Protein AF-A0A7S3C0D6-F1 (afdb_monomer_lite)

Sequence (175 aa):
MAFQARSTPLLQRLTFAPALPGATDRVAVIVEPRSETSVVARTAYVMRNVCAFLNDAAEPCGRWAVQLFHGSGNREAIASYFSPDEFARVQCISLGVDNLRSSQEYSQLLTSHWFWGKVAAEVVLVFQEDTMLCGPSIEPYLKYDYVGAPWLPTERFVRGKSWLCDVGGNGGLSL

Foldseek 3Di:
DDPQPPPDVVLLPQDQDADAQPRDQAEEEEEDAEAPLSQLVLVLSQSSQVQRQQVPVVDPRTGYQYEYAYEPHHLVVNCVSDDPVSCNRYHYHYPDHNGDPDPVSVVCLVVDPVNVVPDRHDHYKYAYSRDGDPHHDPPVVSVDPKDAAADDCPDPVCPVPVVCNVVHDHDRIMD

Organism: NCBI:txid156174

pLDDT: mean 86.87, std 13.51, range [29.34, 98.56]

Secondary structure (DSSP, 8-state):
--------TTGGGS---PPPTTS-SEEEEEEE----HHHHHHHHHHHHHHHHHHT-TTS-PPPPEEEEEE-TTTHHHHHTTS-HHHHTTSEEEE-SSS---SHHHHHHHHTSHHHHTT--SSEEEEE-TT----SS--GGGTTSS---B---TTSTTTTT-TTHHHH-B--SEE-

Structure (mmCIF, N/CA/C/O backbone):
data_AF-A0A7S3C0D6-F1
#
_entry.id   AF-A0A7S3C0D6-F1
#
loop_
_atom_site.group_PDB
_atom_site.id
_atom_site.type_symbol
_atom_site.label_atom_id
_atom_site.label_alt_id
_atom_site.label_comp_id
_atom_site.label_asym_id
_atom_site.label_entity_id
_atom_site.label_seq_id
_atom_site.pdbx_PDB_ins_code
_atom_site.Cartn_x
_atom_site.Cartn_y
_atom_site.Cartn_z
_atom_site.occupancy
_atom_site.B_iso_or_equiv
_atom_site.auth_seq_id
_atom_site.auth_comp_id
_atom_site.auth_asym_id
_atom_site.auth_atom_id
_atom_site.pdbx_PDB_model_num
ATOM 1 N N . MET A 1 1 ? 17.966 13.697 0.695 1.00 29.75 1 MET A N 1
ATOM 2 C CA . MET A 1 1 ? 16.920 14.716 0.911 1.00 29.75 1 MET A CA 1
ATOM 3 C C . MET A 1 1 ? 15.670 13.949 1.313 1.00 29.75 1 MET A C 1
ATOM 5 O O . MET A 1 1 ? 15.106 13.276 0.468 1.00 29.75 1 MET A O 1
ATOM 9 N N . ALA A 1 2 ? 15.346 13.885 2.607 1.00 29.34 2 ALA A N 1
ATOM 10 C CA . ALA A 1 2 ? 14.177 13.136 3.069 1.00 29.34 2 ALA A CA 1
ATOM 11 C C . ALA A 1 2 ? 12.925 13.967 2.774 1.00 29.34 2 ALA A C 1
ATOM 13 O O . ALA A 1 2 ? 12.837 15.113 3.218 1.00 29.34 2 ALA A O 1
ATOM 14 N N . PHE A 1 3 ? 11.988 13.415 2.005 1.00 37.34 3 PHE A N 1
ATOM 15 C CA . PHE A 1 3 ? 10.675 14.017 1.820 1.00 37.34 3 PHE A CA 1
ATOM 16 C C . PHE A 1 3 ? 9.961 14.013 3.176 1.00 37.34 3 PHE A C 1
ATOM 18 O O . PHE A 1 3 ? 9.491 12.986 3.660 1.00 37.34 3 PHE A O 1
ATOM 25 N N . GLN A 1 4 ? 9.949 15.164 3.843 1.00 39.97 4 GLN A N 1
ATOM 26 C CA . GLN A 1 4 ? 9.204 15.349 5.077 1.00 39.97 4 GLN A CA 1
ATOM 27 C C . GLN A 1 4 ? 7.819 15.845 4.672 1.00 39.97 4 GLN A C 1
ATOM 29 O O . GLN A 1 4 ? 7.608 17.047 4.503 1.00 39.97 4 GLN A O 1
ATOM 34 N N . ALA A 1 5 ? 6.888 14.913 4.465 1.00 47.78 5 ALA A N 1
ATOM 35 C CA . ALA A 1 5 ? 5.480 15.240 4.289 1.00 47.78 5 ALA A CA 1
ATOM 36 C C . ALA A 1 5 ? 4.993 15.940 5.567 1.00 47.78 5 ALA A C 1
ATOM 38 O O . ALA A 1 5 ? 4.602 15.300 6.542 1.00 47.78 5 ALA A O 1
ATOM 39 N N . ARG A 1 6 ? 5.075 17.274 5.617 1.00 45.94 6 ARG A N 1
ATOM 40 C CA . ARG A 1 6 ? 4.336 18.043 6.617 1.00 45.94 6 ARG A CA 1
ATOM 41 C C . ARG A 1 6 ? 2.869 17.827 6.286 1.00 45.94 6 ARG A C 1
ATOM 43 O O . ARG A 1 6 ? 2.460 18.145 5.170 1.00 45.94 6 ARG A O 1
ATOM 50 N N . SER A 1 7 ? 2.107 17.273 7.228 1.00 50.69 7 SER A N 1
ATOM 51 C CA . SER A 1 7 ? 0.664 17.074 7.101 1.00 50.69 7 SER A CA 1
ATOM 52 C C . SER A 1 7 ? 0.021 18.390 6.673 1.00 50.69 7 SER A C 1
ATOM 54 O O . SER A 1 7 ? -0.147 19.313 7.471 1.00 50.69 7 SER A O 1
ATOM 56 N N . THR A 1 8 ? -0.265 18.523 5.387 1.00 52.91 8 THR A N 1
ATOM 57 C CA . THR A 1 8 ? -0.955 19.694 4.871 1.00 52.91 8 THR A CA 1
ATOM 58 C C . THR A 1 8 ? -2.442 19.449 5.127 1.00 52.91 8 THR A C 1
ATOM 60 O O . THR A 1 8 ? -2.912 18.346 4.833 1.00 52.91 8 THR A O 1
ATOM 63 N N . PRO A 1 9 ? -3.215 20.432 5.624 1.00 58.06 9 PRO A N 1
ATOM 64 C CA . PRO A 1 9 ? -4.662 20.286 5.840 1.00 58.06 9 PRO A CA 1
ATOM 65 C C . PRO A 1 9 ? -5.439 19.799 4.604 1.00 58.06 9 PRO A C 1
ATOM 67 O O . PRO A 1 9 ? -6.566 19.334 4.722 1.00 58.06 9 PRO A O 1
ATOM 70 N N . LEU A 1 10 ? -4.838 19.904 3.414 1.00 57.44 10 LEU A N 1
ATOM 71 C CA . LEU A 1 10 ? -5.388 19.440 2.145 1.00 57.44 10 LEU A CA 1
ATOM 72 C C . LEU A 1 10 ? -5.534 17.915 2.057 1.00 57.44 10 LEU A C 1
ATOM 74 O O . LEU A 1 10 ? -6.540 17.462 1.525 1.00 57.44 10 LEU A O 1
ATOM 78 N N . LEU A 1 11 ? -4.614 17.109 2.602 1.00 57.28 11 LEU A N 1
ATOM 79 C CA . LEU A 1 11 ? -4.724 15.646 2.455 1.00 57.28 11 LEU A CA 1
ATOM 80 C C . LEU A 1 11 ? -5.653 14.984 3.467 1.00 57.28 11 LEU A C 1
ATOM 82 O O . LEU A 1 11 ? -6.168 13.904 3.200 1.00 57.28 11 LEU A O 1
ATOM 86 N N . GLN A 1 12 ? -5.972 15.671 4.566 1.00 59.53 12 GLN A N 1
ATOM 87 C CA . GLN A 1 12 ? -7.092 15.286 5.431 1.00 59.53 12 GLN A CA 1
ATOM 88 C C . GLN A 1 12 ? -8.458 15.479 4.749 1.00 59.53 12 GLN A C 1
ATOM 90 O O . GLN A 1 12 ? -9.453 14.957 5.237 1.00 59.53 12 GLN A O 1
ATOM 95 N N . ARG A 1 13 ? -8.521 16.219 3.631 1.00 69.38 13 ARG A N 1
ATOM 96 C CA . ARG A 1 13 ? -9.749 16.413 2.843 1.00 69.38 13 ARG A CA 1
ATOM 97 C C . ARG A 1 13 ? -9.908 15.391 1.722 1.00 69.38 13 ARG A C 1
ATOM 99 O O . ARG A 1 13 ? -10.963 15.369 1.096 1.00 69.38 13 ARG A O 1
ATOM 106 N N . LEU A 1 14 ? -8.883 14.582 1.443 1.00 77.00 14 LEU A N 1
ATOM 107 C CA . LEU A 1 14 ? -8.987 13.543 0.427 1.00 77.00 14 LEU A CA 1
ATOM 108 C C . LEU A 1 14 ? -9.906 12.432 0.926 1.00 77.00 14 LEU A C 1
ATOM 110 O O . LEU A 1 14 ? -9.697 11.864 2.003 1.00 77.00 14 LEU A O 1
ATOM 114 N N . THR A 1 15 ? -10.914 12.126 0.117 1.00 83.81 15 THR A N 1
ATOM 115 C CA . THR A 1 15 ? -11.833 11.023 0.363 1.00 83.81 15 THR A CA 1
ATOM 116 C C . THR A 1 15 ? -11.061 9.709 0.378 1.00 83.81 15 THR A C 1
ATOM 118 O O . THR A 1 15 ? -10.396 9.360 -0.595 1.00 83.81 15 THR A O 1
ATOM 121 N N . PHE A 1 16 ? -11.165 8.963 1.476 1.00 91.62 16 PHE A N 1
ATOM 122 C CA . PHE A 1 16 ? -10.655 7.601 1.553 1.00 91.62 16 PHE A CA 1
ATOM 123 C C . PHE A 1 16 ? -11.822 6.624 1.422 1.00 91.62 16 PHE A C 1
ATOM 125 O O . PHE A 1 16 ? -12.528 6.335 2.38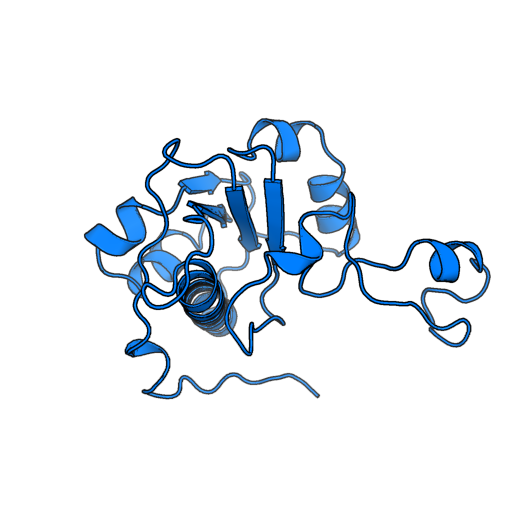3 1.00 91.62 16 PHE A O 1
ATOM 132 N N . ALA A 1 17 ? -12.059 6.144 0.206 1.00 92.19 17 ALA A N 1
ATOM 133 C CA . ALA A 1 17 ? -13.174 5.253 -0.101 1.00 92.19 17 ALA A CA 1
ATOM 134 C C . ALA A 1 17 ? -12.703 4.047 -0.927 1.00 92.19 17 ALA A C 1
ATOM 136 O O . ALA A 1 17 ? -13.092 3.918 -2.090 1.00 92.19 17 ALA A O 1
ATOM 137 N N . PRO A 1 18 ? -11.867 3.161 -0.353 1.00 94.25 18 PRO A N 1
ATOM 138 C CA . PRO A 1 18 ? -11.434 1.968 -1.062 1.00 94.25 18 PRO A CA 1
ATOM 139 C C . PRO A 1 18 ? -12.623 1.039 -1.339 1.00 94.25 18 PRO A C 1
ATOM 141 O O . PRO A 1 18 ? -13.637 1.039 -0.620 1.00 94.25 18 PRO A O 1
ATOM 144 N N . ALA A 1 19 ? -12.487 0.229 -2.388 1.00 93.62 19 ALA A N 1
ATOM 145 C CA . ALA A 1 19 ? -13.445 -0.820 -2.706 1.00 93.62 19 ALA A CA 1
ATOM 146 C C . ALA A 1 19 ? -13.624 -1.772 -1.515 1.00 93.62 19 ALA A C 1
ATOM 148 O O . ALA A 1 19 ? -12.696 -2.009 -0.739 1.00 93.62 19 ALA A O 1
ATOM 149 N N . LEU A 1 20 ? -14.829 -2.327 -1.372 1.00 91.31 20 LEU A N 1
ATOM 150 C CA . LEU A 1 20 ? -15.076 -3.338 -0.347 1.00 91.31 20 LEU A CA 1
ATOM 151 C C . LEU A 1 20 ? -14.213 -4.583 -0.614 1.00 91.31 20 LEU A C 1
ATOM 153 O O . LEU A 1 20 ? -13.992 -4.927 -1.779 1.00 91.31 20 LEU A O 1
ATOM 157 N N . PRO A 1 21 ? -13.769 -5.294 0.437 1.00 83.12 21 PRO A N 1
ATOM 158 C CA . PRO A 1 21 ? -13.096 -6.576 0.280 1.00 83.12 21 PRO A CA 1
ATOM 159 C C . PRO A 1 21 ? -13.866 -7.527 -0.649 1.00 83.12 21 PRO A C 1
ATOM 161 O O . PRO A 1 21 ? -15.050 -7.773 -0.436 1.00 83.12 21 PRO A O 1
ATOM 164 N N . GLY A 1 22 ? -13.198 -8.039 -1.688 1.00 84.94 22 GLY A N 1
ATOM 165 C CA . GLY A 1 22 ? -13.787 -8.956 -2.674 1.00 84.94 22 GLY A CA 1
ATOM 166 C C . GLY A 1 22 ? -14.711 -8.310 -3.716 1.00 84.94 22 GLY A C 1
ATOM 167 O O . GLY A 1 22 ? -15.249 -9.020 -4.558 1.00 84.94 22 GLY A O 1
ATOM 168 N N . ALA A 1 23 ? -14.904 -6.987 -3.695 1.00 90.75 23 ALA A N 1
ATOM 169 C CA . ALA A 1 23 ? -15.742 -6.283 -4.673 1.00 90.75 23 ALA A CA 1
ATOM 170 C C . ALA A 1 23 ? -14.999 -5.882 -5.964 1.00 90.75 23 ALA A C 1
ATOM 172 O O . ALA A 1 23 ? -15.579 -5.218 -6.820 1.00 90.75 23 ALA A O 1
ATOM 173 N N . THR A 1 24 ? -13.715 -6.222 -6.077 1.00 92.19 24 THR A N 1
ATOM 174 C CA . THR A 1 24 ? -12.830 -5.865 -7.190 1.00 92.19 24 THR A CA 1
ATOM 175 C C . THR A 1 24 ? -11.706 -6.891 -7.313 1.00 92.19 24 THR A C 1
ATOM 177 O O . THR A 1 24 ? -11.337 -7.525 -6.324 1.00 92.19 24 THR A O 1
ATOM 180 N N . ASP A 1 25 ? -11.160 -7.024 -8.516 1.00 92.94 25 ASP A N 1
ATOM 181 C CA . ASP A 1 25 ? -9.972 -7.808 -8.862 1.00 92.94 25 ASP A CA 1
ATOM 182 C C . ASP A 1 25 ? -8.665 -6.999 -8.736 1.00 92.94 25 ASP A C 1
ATOM 184 O O . ASP A 1 25 ? -7.591 -7.503 -9.070 1.00 92.94 25 ASP A O 1
ATOM 188 N N . ARG A 1 26 ? -8.739 -5.766 -8.205 1.00 93.81 26 ARG A N 1
ATOM 189 C CA . ARG A 1 26 ? -7.615 -4.825 -8.079 1.00 93.81 26 ARG A CA 1
ATOM 190 C C . ARG A 1 26 ? -7.358 -4.423 -6.634 1.00 93.81 26 ARG A C 1
ATOM 192 O O . ARG A 1 26 ? -8.263 -3.950 -5.938 1.00 93.81 26 ARG A O 1
ATOM 199 N N . VAL A 1 27 ? -6.111 -4.530 -6.187 1.00 96.25 27 VAL A N 1
ATOM 200 C CA . VAL A 1 27 ? -5.710 -4.167 -4.823 1.00 96.25 27 VAL A CA 1
ATOM 201 C C . VAL A 1 27 ? -4.441 -3.328 -4.806 1.00 96.25 27 VAL A C 1
ATOM 203 O O . VAL A 1 27 ? -3.445 -3.649 -5.444 1.00 96.25 27 VAL A O 1
ATOM 206 N N . ALA A 1 28 ? -4.480 -2.242 -4.040 1.00 95.88 28 ALA A N 1
ATOM 207 C CA . ALA A 1 28 ? -3.313 -1.456 -3.692 1.00 95.88 28 ALA A CA 1
ATOM 208 C C . ALA A 1 28 ? -2.773 -1.953 -2.343 1.00 95.88 28 ALA A C 1
ATOM 210 O O . ALA A 1 28 ? -3.468 -1.894 -1.324 1.00 95.88 28 ALA A O 1
ATOM 211 N N . VAL A 1 29 ? -1.538 -2.445 -2.334 1.00 97.69 29 VAL A N 1
ATOM 212 C CA . VAL A 1 29 ? -0.884 -3.079 -1.189 1.00 97.69 29 VAL A CA 1
ATOM 213 C C . VAL A 1 29 ? 0.218 -2.183 -0.644 1.00 97.69 29 VAL A C 1
ATOM 215 O O . VAL A 1 29 ? 1.127 -1.789 -1.372 1.00 97.69 29 VAL A O 1
ATOM 218 N N . ILE A 1 30 ? 0.184 -1.945 0.665 1.00 97.69 30 ILE A N 1
ATOM 219 C CA . ILE A 1 30 ? 1.288 -1.342 1.413 1.00 97.69 30 ILE A CA 1
ATOM 220 C C . ILE A 1 30 ? 1.757 -2.282 2.518 1.00 97.69 30 ILE A C 1
ATOM 222 O O . ILE A 1 30 ? 0.957 -2.849 3.264 1.00 97.69 30 ILE A O 1
ATOM 226 N N . VAL A 1 31 ? 3.075 -2.445 2.611 1.00 97.69 31 VAL A N 1
ATOM 227 C CA . VAL A 1 31 ? 3.746 -3.202 3.669 1.00 97.69 31 VAL A CA 1
ATOM 228 C C . VAL A 1 31 ? 4.459 -2.206 4.565 1.00 97.69 31 VAL A C 1
ATOM 230 O O . VAL A 1 31 ? 5.472 -1.634 4.169 1.00 97.69 31 VAL A O 1
ATOM 233 N N . GLU A 1 32 ? 3.935 -2.008 5.769 1.00 97.25 32 GLU A N 1
ATOM 234 C CA . GLU A 1 32 ? 4.530 -1.111 6.748 1.00 97.25 32 GLU A CA 1
ATOM 235 C C . GLU A 1 32 ? 4.399 -1.692 8.156 1.00 97.25 32 GLU A C 1
ATOM 237 O O . GLU A 1 32 ? 3.324 -1.612 8.754 1.00 97.25 32 GLU A O 1
ATOM 242 N N . PRO A 1 33 ? 5.471 -2.271 8.715 1.00 97.31 33 PRO A N 1
ATOM 243 C CA . PRO A 1 33 ? 5.447 -2.784 10.076 1.00 97.31 33 PRO A CA 1
ATOM 244 C C . PRO A 1 33 ? 5.840 -1.756 11.145 1.00 97.31 33 PRO A C 1
ATOM 246 O O . PRO A 1 33 ? 5.452 -1.911 12.301 1.00 97.31 33 PRO A O 1
ATOM 249 N N . ARG A 1 34 ? 6.562 -0.692 10.778 1.00 96.50 34 ARG A N 1
ATOM 250 C CA . ARG A 1 34 ? 7.127 0.281 11.723 1.00 96.50 34 ARG A CA 1
ATOM 251 C C . ARG A 1 34 ? 6.046 1.026 12.502 1.00 96.50 34 ARG A C 1
ATOM 253 O O . ARG A 1 34 ? 5.012 1.415 11.953 1.00 96.50 34 ARG A O 1
ATOM 260 N N . SER A 1 35 ? 6.303 1.248 13.790 1.00 95.75 35 SER A N 1
ATOM 261 C CA . SER A 1 35 ? 5.377 1.891 14.731 1.00 95.75 35 SER A CA 1
ATOM 262 C C . SER A 1 35 ? 5.786 3.316 15.113 1.00 95.75 35 SER A C 1
ATOM 264 O O . SER A 1 35 ? 5.116 3.961 15.919 1.00 95.75 35 SER A O 1
ATOM 266 N N . GLU A 1 36 ? 6.887 3.830 14.564 1.00 95.50 36 GLU A N 1
ATOM 267 C CA . GLU A 1 36 ? 7.357 5.189 14.797 1.00 95.50 36 GLU A CA 1
ATOM 268 C C . GLU A 1 36 ? 6.300 6.204 14.345 1.00 95.50 36 GLU A C 1
ATOM 270 O O . GLU A 1 36 ? 5.805 6.157 13.221 1.00 95.50 36 GLU A O 1
ATOM 275 N N . THR A 1 37 ? 5.979 7.179 15.198 1.00 92.81 37 THR A N 1
ATOM 276 C CA . THR A 1 37 ? 4.872 8.126 14.975 1.00 92.81 37 THR A CA 1
ATOM 277 C C . THR A 1 37 ? 4.945 8.850 13.628 1.00 92.81 37 THR A C 1
ATOM 279 O O . THR A 1 37 ? 3.928 9.033 12.963 1.00 92.81 37 THR A O 1
ATOM 282 N N . SER A 1 38 ? 6.144 9.251 13.195 1.00 91.94 38 SER A N 1
ATOM 283 C CA . SER A 1 38 ? 6.333 9.922 11.903 1.00 91.94 38 SER A CA 1
ATOM 284 C C . SER A 1 38 ? 6.148 8.985 10.707 1.00 91.94 38 SER A C 1
ATOM 286 O O . SER A 1 38 ? 5.738 9.449 9.644 1.00 91.94 38 SER A O 1
ATOM 288 N N . VAL A 1 39 ? 6.431 7.689 10.876 1.00 93.31 39 VAL A N 1
ATOM 289 C CA . VAL A 1 39 ? 6.181 6.650 9.871 1.00 93.31 39 VAL A CA 1
ATOM 290 C C . VAL A 1 39 ? 4.686 6.377 9.794 1.00 93.31 39 VAL A C 1
ATOM 292 O O . VAL A 1 39 ? 4.109 6.520 8.727 1.00 93.31 39 VAL A O 1
ATOM 295 N N . VAL A 1 40 ? 4.028 6.130 10.930 1.00 94.38 40 VAL A N 1
ATOM 296 C CA . VAL A 1 40 ? 2.574 5.911 11.010 1.00 94.38 40 VAL A CA 1
ATOM 297 C C . VAL A 1 40 ? 1.794 7.041 10.327 1.00 94.38 40 VAL A C 1
ATOM 299 O O . VAL A 1 40 ? 0.927 6.784 9.491 1.00 94.38 40 VAL A O 1
ATOM 302 N N . ALA A 1 41 ? 2.134 8.297 10.635 1.00 92.56 41 ALA A N 1
ATOM 303 C CA . ALA A 1 41 ? 1.493 9.459 10.026 1.00 92.56 41 ALA A CA 1
ATOM 304 C C . ALA A 1 41 ? 1.699 9.509 8.502 1.00 92.56 41 ALA A C 1
ATOM 306 O O . ALA A 1 41 ? 0.767 9.814 7.754 1.00 92.56 41 ALA A O 1
ATOM 307 N N . ARG A 1 42 ? 2.918 9.206 8.035 1.00 93.06 42 ARG A N 1
ATOM 308 C CA . ARG A 1 42 ? 3.259 9.174 6.607 1.00 93.06 42 ARG A CA 1
ATOM 309 C C . ARG A 1 42 ? 2.539 8.036 5.885 1.00 93.06 42 ARG A C 1
ATOM 311 O O . ARG A 1 42 ? 2.003 8.265 4.810 1.00 93.06 42 ARG A O 1
ATOM 318 N N . THR A 1 43 ? 2.443 6.859 6.486 1.00 95.19 43 THR A N 1
ATOM 319 C CA . THR A 1 43 ? 1.720 5.706 5.935 1.00 95.19 43 THR A CA 1
ATOM 320 C C . THR A 1 43 ? 0.248 6.019 5.734 1.00 95.19 43 THR A C 1
ATOM 322 O O . THR A 1 43 ? -0.266 5.844 4.631 1.00 95.19 43 THR A O 1
ATOM 325 N N . ALA A 1 44 ? -0.418 6.580 6.747 1.00 94.44 44 ALA A N 1
ATOM 326 C CA . ALA A 1 44 ? -1.810 7.000 6.613 1.00 94.44 44 ALA A CA 1
ATOM 327 C C . ALA A 1 44 ? -1.990 8.058 5.508 1.00 94.44 44 ALA A C 1
ATOM 329 O O . ALA A 1 44 ? -2.939 7.998 4.724 1.00 94.44 44 ALA A O 1
ATOM 330 N N . TYR A 1 45 ? -1.055 9.005 5.410 1.00 92.12 45 TYR A N 1
ATOM 331 C CA . TYR A 1 45 ? -1.048 10.030 4.369 1.00 92.12 45 TYR A CA 1
ATOM 332 C C . TYR A 1 45 ? -0.916 9.435 2.957 1.00 92.12 45 TYR A C 1
ATOM 334 O O . TYR A 1 45 ? -1.700 9.782 2.071 1.00 92.12 45 TYR A O 1
ATOM 342 N N . VAL A 1 46 ? 0.035 8.522 2.749 1.00 94.06 46 VAL A N 1
ATOM 343 C CA . VAL A 1 46 ? 0.258 7.877 1.448 1.00 94.06 46 VAL A CA 1
ATOM 344 C C . VAL A 1 46 ? -0.938 7.008 1.071 1.00 94.06 46 VAL A C 1
ATOM 346 O O . VAL A 1 46 ? -1.420 7.101 -0.054 1.00 94.06 46 VAL A O 1
ATOM 349 N N . MET A 1 47 ? -1.495 6.246 2.017 1.00 95.12 47 MET A N 1
ATOM 350 C CA . MET A 1 47 ? -2.720 5.472 1.794 1.00 95.12 47 MET A CA 1
ATOM 351 C C . MET A 1 47 ? -3.884 6.358 1.329 1.00 95.12 47 MET A C 1
ATOM 353 O O . MET A 1 47 ? -4.596 5.978 0.401 1.00 95.12 47 MET A O 1
ATOM 357 N N . ARG A 1 48 ? -4.071 7.547 1.926 1.00 93.38 48 ARG A N 1
ATOM 358 C CA . ARG A 1 48 ? -5.103 8.506 1.489 1.00 93.38 48 ARG A CA 1
ATOM 359 C C . ARG A 1 48 ? -4.858 9.019 0.081 1.00 93.38 48 ARG A C 1
ATOM 361 O O . ARG A 1 48 ? -5.783 9.018 -0.722 1.00 93.38 48 ARG A O 1
ATOM 368 N N . ASN A 1 49 ? -3.630 9.434 -0.216 1.00 92.88 49 ASN A N 1
ATOM 369 C CA . ASN A 1 49 ? -3.264 9.910 -1.545 1.00 92.88 49 ASN A CA 1
ATOM 370 C C . ASN A 1 49 ? -3.509 8.830 -2.614 1.00 92.88 49 ASN A C 1
ATOM 372 O O . ASN A 1 49 ? -4.238 9.081 -3.570 1.00 92.88 49 ASN A O 1
ATOM 376 N N . VAL A 1 50 ? -2.973 7.624 -2.414 1.00 92.94 50 VAL A N 1
ATOM 377 C CA . VAL A 1 50 ? -3.118 6.516 -3.363 1.00 92.94 50 VAL A CA 1
ATOM 378 C C . VAL A 1 50 ? -4.590 6.145 -3.532 1.00 92.94 50 VAL A C 1
ATOM 380 O O . VAL A 1 50 ? -5.091 6.112 -4.652 1.00 92.94 50 VAL A O 1
ATOM 383 N N . CYS A 1 51 ? -5.327 5.952 -2.435 1.00 93.31 51 CYS A N 1
ATOM 384 C CA . CYS A 1 51 ? -6.743 5.600 -2.504 1.00 93.31 51 CYS A CA 1
ATOM 385 C C . CYS A 1 51 ? -7.582 6.654 -3.239 1.00 93.31 51 CYS A C 1
ATOM 387 O O . CYS A 1 51 ? -8.467 6.273 -4.003 1.00 93.31 51 CYS A O 1
ATOM 389 N N . ALA A 1 52 ? -7.330 7.944 -3.001 1.00 90.25 52 ALA A N 1
ATOM 390 C CA . ALA A 1 52 ? -8.104 9.028 -3.596 1.00 90.25 52 ALA A CA 1
ATOM 391 C C . ALA A 1 52 ? -7.934 9.090 -5.117 1.00 90.25 52 ALA A C 1
ATOM 393 O O . ALA A 1 52 ? -8.920 9.243 -5.825 1.00 90.25 52 ALA A O 1
ATOM 394 N N . PHE A 1 53 ? -6.710 8.917 -5.625 1.00 90.25 53 PHE A N 1
ATOM 395 C CA . PHE A 1 53 ? -6.452 8.938 -7.068 1.00 90.25 53 PHE A CA 1
ATOM 396 C C . PHE A 1 53 ? -6.856 7.643 -7.780 1.00 90.25 53 PHE A C 1
ATOM 398 O O . PHE A 1 53 ? -7.229 7.676 -8.953 1.00 90.25 53 PHE A O 1
ATOM 405 N N . LEU A 1 54 ? -6.803 6.502 -7.088 1.00 91.19 54 LEU A N 1
ATOM 406 C CA . LEU A 1 54 ? -7.257 5.225 -7.641 1.00 91.19 54 LEU A CA 1
ATOM 407 C C . LEU A 1 54 ? -8.782 5.087 -7.674 1.00 91.19 54 LEU A C 1
ATOM 409 O O . LEU A 1 54 ? -9.294 4.340 -8.498 1.00 91.19 54 LEU A O 1
ATOM 413 N N . ASN A 1 55 ? -9.500 5.777 -6.785 1.00 90.19 55 ASN A N 1
ATOM 414 C CA . ASN A 1 55 ? -10.958 5.699 -6.658 1.00 90.19 55 ASN A CA 1
ATOM 415 C C . ASN A 1 55 ? -11.631 7.065 -6.872 1.00 90.19 55 ASN A C 1
ATOM 417 O O . ASN A 1 55 ? -12.672 7.336 -6.266 1.00 90.19 55 ASN A O 1
ATOM 421 N N . ASP A 1 56 ? -11.025 7.937 -7.682 1.00 82.94 56 ASP A N 1
ATOM 422 C CA . ASP A 1 56 ? -11.615 9.232 -8.012 1.00 82.94 56 ASP A CA 1
ATOM 423 C C . ASP A 1 56 ? -12.956 9.010 -8.721 1.00 82.94 56 ASP A C 1
ATOM 425 O O . ASP A 1 56 ? -13.021 8.402 -9.783 1.00 82.94 56 ASP A O 1
ATOM 429 N N . ALA A 1 57 ? -14.043 9.499 -8.122 1.00 72.31 57 ALA A N 1
ATOM 430 C CA . ALA A 1 57 ? -15.391 9.316 -8.650 1.00 72.31 57 ALA A CA 1
ATOM 431 C C . ALA A 1 57 ? -15.620 10.034 -9.992 1.00 72.31 57 ALA A C 1
ATOM 433 O O . ALA A 1 57 ? -16.592 9.723 -10.681 1.00 72.31 57 ALA A O 1
ATOM 434 N N . ALA A 1 58 ? -14.770 11.006 -10.342 1.00 72.44 58 ALA A N 1
ATOM 435 C CA . ALA A 1 58 ? -14.825 11.698 -11.625 1.00 72.44 58 ALA A CA 1
ATOM 436 C C . ALA A 1 58 ? -14.268 10.855 -12.783 1.00 72.44 58 ALA A C 1
ATOM 438 O O . ALA A 1 58 ? -14.565 11.148 -13.941 1.00 72.44 58 ALA A O 1
ATOM 439 N N . GLU A 1 59 ? -13.497 9.810 -12.485 1.00 67.00 59 GLU A N 1
ATOM 440 C CA . GLU A 1 59 ? -12.814 8.993 -13.477 1.00 67.00 59 GLU A CA 1
ATOM 441 C C . GLU A 1 59 ? -13.367 7.560 -13.456 1.00 67.00 59 GLU A C 1
ATOM 443 O O . GLU A 1 59 ? -13.613 6.990 -12.393 1.00 67.00 59 GLU A O 1
ATOM 448 N N . PRO A 1 60 ? -13.559 6.916 -14.617 1.00 62.31 60 PRO A N 1
ATOM 449 C CA . PRO A 1 60 ? -13.982 5.521 -14.693 1.00 62.31 60 PRO A CA 1
ATOM 450 C C . PRO A 1 60 ? -12.829 4.553 -14.361 1.00 62.31 60 PRO A C 1
ATOM 452 O O . PRO A 1 60 ? -12.773 3.452 -14.911 1.00 62.31 60 PRO A O 1
ATOM 455 N N . CYS A 1 61 ? -11.883 4.949 -13.500 1.00 61.50 61 CYS A N 1
ATOM 456 C CA . CYS A 1 61 ? -10.874 4.038 -12.977 1.00 61.50 61 CYS A CA 1
ATOM 457 C C . CYS A 1 61 ? -11.571 2.948 -12.153 1.00 61.50 61 CYS A C 1
ATOM 459 O O . CYS A 1 61 ? -12.545 3.198 -11.435 1.00 61.50 61 CYS A O 1
ATOM 461 N N . GLY A 1 62 ? -11.125 1.700 -12.314 1.00 66.25 62 GLY A N 1
ATOM 462 C CA . GLY A 1 62 ? -11.722 0.583 -11.585 1.00 66.25 62 GLY A CA 1
ATOM 463 C C . GLY A 1 62 ? -11.638 0.840 -10.084 1.00 66.25 62 GLY A C 1
ATOM 464 O O . GLY A 1 62 ? -10.719 1.500 -9.618 1.00 66.25 62 GLY A O 1
ATOM 465 N N . ARG A 1 63 ? -12.594 0.342 -9.298 1.00 87.50 63 ARG A N 1
ATOM 466 C CA . ARG A 1 63 ? -12.541 0.539 -7.842 1.00 87.50 63 ARG A CA 1
ATOM 467 C C . ARG A 1 63 ? -11.397 -0.305 -7.286 1.00 87.50 63 ARG A C 1
ATOM 469 O O . ARG A 1 63 ? -11.407 -1.517 -7.468 1.00 87.50 63 ARG A O 1
ATOM 476 N N . TRP A 1 64 ? -10.438 0.307 -6.604 1.00 93.75 64 TRP A N 1
ATOM 477 C CA . TRP A 1 64 ? -9.298 -0.382 -5.997 1.00 93.75 64 TRP A CA 1
ATOM 478 C C . TRP A 1 64 ? -9.560 -0.656 -4.520 1.00 93.75 64 TRP A C 1
ATOM 480 O O . TRP A 1 64 ? -9.924 0.251 -3.762 1.00 93.75 64 TRP A O 1
ATOM 490 N N . ALA A 1 65 ? -9.345 -1.899 -4.095 1.00 95.94 65 ALA A N 1
ATOM 491 C CA . ALA A 1 65 ? -9.246 -2.229 -2.681 1.00 95.94 65 ALA A CA 1
ATOM 492 C C . ALA A 1 65 ? -7.908 -1.720 -2.121 1.00 95.94 65 ALA A C 1
ATOM 494 O O . ALA A 1 65 ? -6.950 -1.515 -2.866 1.00 95.94 65 ALA A O 1
ATOM 495 N N . VAL A 1 66 ? -7.827 -1.542 -0.802 1.00 96.88 66 VAL A N 1
ATOM 496 C CA . VAL A 1 66 ? -6.570 -1.225 -0.108 1.00 96.88 66 VAL A CA 1
ATOM 497 C C . VAL A 1 66 ? -6.284 -2.316 0.914 1.00 96.88 66 VAL A C 1
ATOM 499 O O . VAL A 1 66 ? -7.146 -2.655 1.730 1.00 96.88 66 VAL A O 1
ATOM 502 N N . GLN A 1 67 ? -5.063 -2.841 0.878 1.00 98.06 67 GLN A N 1
ATOM 503 C CA . GLN A 1 67 ? -4.580 -3.858 1.800 1.00 98.06 67 GLN A CA 1
ATOM 504 C C . GLN A 1 67 ? -3.321 -3.368 2.519 1.00 98.06 67 GLN A C 1
ATOM 506 O O . GLN A 1 67 ? -2.365 -2.903 1.901 1.00 98.06 67 GLN A O 1
ATOM 511 N N . LEU A 1 68 ? -3.338 -3.472 3.846 1.00 98.38 68 LEU A N 1
ATOM 512 C CA . LEU A 1 68 ? -2.262 -3.071 4.739 1.00 98.38 68 LEU A CA 1
ATOM 513 C C . LEU A 1 68 ? -1.658 -4.317 5.391 1.00 98.38 68 LEU A C 1
ATOM 515 O O . LEU A 1 68 ? -2.292 -4.957 6.232 1.00 98.38 68 LEU A O 1
ATOM 519 N N . PHE A 1 69 ? -0.411 -4.622 5.048 1.00 98.56 69 PHE A N 1
ATOM 520 C CA . PHE A 1 69 ? 0.410 -5.556 5.807 1.00 98.56 69 PHE A CA 1
ATOM 521 C C . PHE A 1 69 ? 1.102 -4.789 6.930 1.00 98.56 69 PHE A C 1
ATOM 523 O O . PHE A 1 69 ? 1.921 -3.907 6.670 1.00 98.56 69 PHE A O 1
ATOM 530 N N . HIS A 1 70 ? 0.750 -5.109 8.171 1.00 98.50 70 HIS A N 1
ATOM 531 C CA . HIS A 1 70 ? 1.142 -4.335 9.343 1.00 98.50 70 HIS A CA 1
ATOM 532 C C . HIS A 1 70 ? 1.971 -5.153 10.334 1.00 98.50 70 HIS A C 1
ATOM 534 O O . HIS A 1 70 ? 1.947 -6.388 10.349 1.00 98.50 70 HIS A O 1
ATOM 540 N N . GLY A 1 71 ? 2.691 -4.438 11.191 1.00 97.88 71 GLY A N 1
ATOM 541 C CA . GLY A 1 71 ? 3.461 -4.996 12.289 1.00 97.88 71 GLY A CA 1
ATOM 542 C C . GLY A 1 71 ? 2.578 -5.243 13.507 1.00 97.88 71 GLY A C 1
ATOM 543 O O . GLY A 1 71 ? 1.410 -4.851 13.559 1.00 97.88 71 GLY A O 1
ATOM 544 N N . SER A 1 72 ? 3.131 -5.890 14.523 1.00 96.69 72 SER A N 1
ATOM 545 C CA . SER A 1 72 ? 2.395 -6.243 15.741 1.00 96.69 72 SER A CA 1
ATOM 546 C C . SER A 1 72 ? 1.929 -5.034 16.561 1.00 96.69 72 SER A C 1
ATOM 548 O O . SER A 1 72 ? 0.993 -5.175 17.343 1.00 96.69 72 SER A O 1
ATOM 550 N N . GLY A 1 73 ? 2.553 -3.863 16.388 1.00 94.88 73 GLY A N 1
ATOM 551 C CA . GLY A 1 73 ? 2.332 -2.691 17.242 1.00 94.88 73 GLY A CA 1
ATOM 552 C C . GLY A 1 73 ? 1.851 -1.416 16.548 1.00 94.88 73 GLY A C 1
ATOM 553 O O . GLY A 1 73 ? 1.787 -0.381 17.207 1.00 94.88 73 GLY A O 1
ATOM 554 N N . ASN A 1 74 ? 1.555 -1.430 15.243 1.00 96.88 74 ASN A N 1
ATOM 555 C CA . ASN A 1 74 ? 1.272 -0.192 14.500 1.00 96.88 74 ASN A CA 1
ATOM 556 C C . ASN A 1 74 ? -0.140 -0.091 13.900 1.00 96.88 74 ASN A C 1
ATOM 558 O O . ASN A 1 74 ? -0.539 0.999 13.487 1.00 96.88 74 ASN A O 1
ATOM 562 N N . ARG A 1 75 ? -0.926 -1.174 13.890 1.00 97.50 75 ARG A N 1
ATOM 563 C CA . ARG A 1 75 ? -2.258 -1.207 13.262 1.00 97.50 75 ARG A CA 1
ATOM 564 C C . ARG A 1 75 ? -3.203 -0.161 13.843 1.00 97.50 75 ARG A C 1
ATOM 566 O O . ARG A 1 75 ? -3.792 0.612 13.097 1.00 97.50 75 ARG A O 1
ATOM 573 N N . GLU A 1 76 ? -3.345 -0.128 15.164 1.00 97.44 76 GLU A N 1
ATOM 574 C CA . GLU A 1 76 ? -4.237 0.796 15.870 1.00 97.44 76 GLU A CA 1
ATOM 575 C C . GLU A 1 76 ? -3.777 2.248 15.697 1.00 97.44 76 GLU A C 1
ATOM 577 O O . GLU A 1 76 ? -4.599 3.148 15.526 1.00 97.44 76 GLU A O 1
ATOM 582 N N . ALA A 1 77 ? -2.459 2.470 15.679 1.00 96.50 77 ALA A N 1
ATOM 583 C CA . ALA A 1 77 ? -1.881 3.787 15.453 1.00 96.50 77 ALA A CA 1
ATOM 584 C C . ALA A 1 77 ? -2.209 4.300 14.041 1.00 96.50 77 ALA A C 1
ATOM 586 O O . ALA A 1 77 ? -2.650 5.439 13.903 1.00 96.50 77 ALA A O 1
ATOM 587 N N . ILE A 1 78 ? -2.082 3.458 13.009 1.00 96.69 78 ILE A N 1
ATOM 588 C CA . ILE A 1 78 ? -2.482 3.802 11.635 1.00 96.69 78 ILE A CA 1
ATOM 589 C C . ILE A 1 78 ? -3.998 4.019 11.558 1.00 96.69 78 ILE A C 1
ATOM 591 O O . ILE A 1 78 ? -4.440 5.022 11.001 1.00 96.69 78 ILE A O 1
ATOM 595 N N . ALA A 1 79 ? -4.793 3.130 12.163 1.00 96.62 79 ALA A N 1
ATOM 596 C CA . ALA A 1 79 ? -6.253 3.209 12.167 1.00 96.62 79 ALA A CA 1
ATOM 597 C C . ALA A 1 79 ? -6.779 4.536 12.728 1.00 96.62 79 ALA A C 1
ATOM 599 O O . ALA A 1 79 ? -7.777 5.050 12.235 1.00 96.62 79 ALA A O 1
ATOM 600 N N . SER A 1 80 ? -6.085 5.127 13.708 1.00 95.31 80 SER A N 1
ATOM 601 C CA . SER A 1 80 ? -6.480 6.405 14.319 1.00 95.31 80 SER A CA 1
ATOM 602 C C . SER A 1 80 ? -6.509 7.600 13.350 1.00 95.31 80 SER A C 1
ATOM 604 O O . SER A 1 80 ? -7.127 8.619 13.653 1.00 95.31 80 SER A O 1
ATOM 606 N N . TYR A 1 81 ? -5.883 7.478 12.174 1.00 93.88 81 TYR A N 1
ATOM 607 C CA . TYR A 1 81 ? -5.913 8.496 11.116 1.00 93.88 81 TYR A CA 1
ATOM 608 C C . TYR A 1 81 ? -7.129 8.382 10.187 1.00 93.88 81 TYR A C 1
ATOM 610 O O . TYR A 1 81 ? -7.262 9.179 9.252 1.00 93.88 81 TYR A O 1
ATOM 618 N N . PHE A 1 82 ? -8.004 7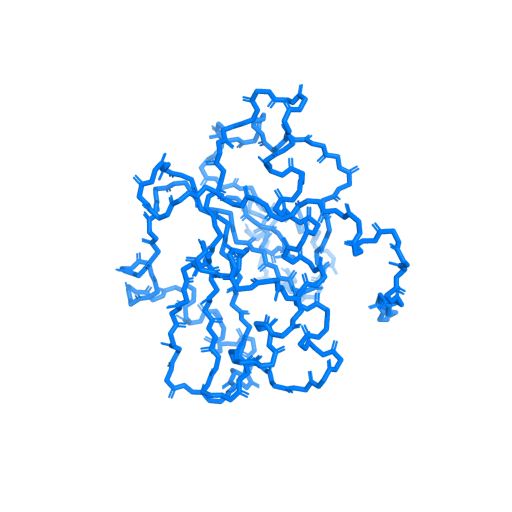.404 10.414 1.00 93.75 82 PHE A N 1
ATOM 619 C CA . PHE A 1 82 ? -9.191 7.119 9.616 1.00 93.75 82 PHE A CA 1
ATOM 620 C C . PHE A 1 82 ? -10.427 7.054 10.513 1.00 93.75 82 PHE A C 1
ATOM 622 O O . PHE A 1 82 ? -10.342 6.734 11.698 1.00 93.75 82 PHE A O 1
ATOM 629 N N . SER A 1 83 ? -11.597 7.357 9.954 1.00 93.94 83 SER A N 1
ATOM 630 C CA . SER A 1 83 ? -12.849 7.038 10.643 1.00 93.94 83 SER A CA 1
ATOM 631 C C . SER A 1 83 ? -13.036 5.513 10.735 1.00 93.94 83 SER A C 1
ATOM 633 O O . SER A 1 83 ? -12.487 4.777 9.907 1.00 93.94 83 SER A O 1
ATOM 635 N N . PRO A 1 84 ? -13.830 5.008 11.698 1.00 94.50 84 PRO A N 1
ATOM 636 C CA . PRO A 1 84 ? -14.114 3.576 11.797 1.00 94.50 84 PRO A CA 1
ATOM 637 C C . PRO A 1 84 ? -14.653 2.971 10.492 1.00 94.50 84 PRO A C 1
ATOM 639 O O . PRO A 1 84 ? -14.210 1.896 10.094 1.00 94.50 84 PRO A O 1
ATOM 642 N N . ASP A 1 85 ? -15.536 3.686 9.788 1.00 93.56 85 ASP A N 1
ATOM 643 C CA . ASP A 1 85 ? -16.137 3.228 8.527 1.00 93.56 85 ASP A CA 1
ATOM 644 C C . ASP A 1 85 ? -15.143 3.226 7.356 1.00 93.56 85 ASP A C 1
ATOM 646 O O . ASP A 1 85 ? -15.202 2.355 6.487 1.00 93.56 85 ASP A O 1
ATOM 650 N N . GLU A 1 86 ? -14.220 4.193 7.326 1.00 94.00 86 GLU A N 1
ATOM 651 C CA . GLU A 1 86 ? -13.110 4.228 6.367 1.00 94.00 86 GLU A CA 1
ATOM 652 C C . GLU A 1 86 ? -12.177 3.030 6.591 1.00 94.00 86 GLU A C 1
ATOM 654 O O . GLU A 1 86 ? -11.876 2.282 5.659 1.00 94.00 86 GLU A O 1
ATOM 659 N N . PHE A 1 87 ? -11.736 2.823 7.836 1.00 95.56 87 PHE A N 1
ATOM 660 C CA . PHE A 1 87 ? -10.740 1.803 8.153 1.00 95.56 87 PHE A CA 1
ATOM 661 C C . PHE A 1 87 ? -11.299 0.379 8.082 1.00 95.56 87 PHE A C 1
ATOM 663 O O . PHE A 1 87 ? -10.568 -0.541 7.726 1.00 95.56 87 PHE A O 1
ATOM 670 N N . ALA A 1 88 ? -12.600 0.187 8.333 1.00 95.19 88 ALA A N 1
ATOM 671 C CA . ALA A 1 88 ? -13.276 -1.103 8.174 1.00 95.19 88 ALA A CA 1
ATOM 672 C C . ALA A 1 88 ? -13.207 -1.659 6.738 1.00 95.19 88 ALA A C 1
ATOM 674 O O . ALA A 1 88 ? -13.401 -2.856 6.528 1.00 95.19 88 ALA A O 1
ATOM 675 N N . ARG A 1 89 ? -12.922 -0.806 5.746 1.00 95.62 89 ARG A N 1
ATOM 676 C CA . ARG A 1 89 ? -12.743 -1.205 4.343 1.00 95.62 89 ARG A CA 1
ATOM 677 C C . ARG A 1 89 ? -11.313 -1.640 4.018 1.00 95.62 89 ARG A C 1
ATOM 679 O O . ARG A 1 89 ? -11.101 -2.246 2.971 1.00 95.62 89 ARG A O 1
ATOM 686 N N . VAL A 1 90 ? -10.341 -1.343 4.883 1.00 97.00 90 VAL A N 1
ATOM 687 C CA . VAL A 1 90 ? -8.940 -1.734 4.687 1.00 97.00 90 V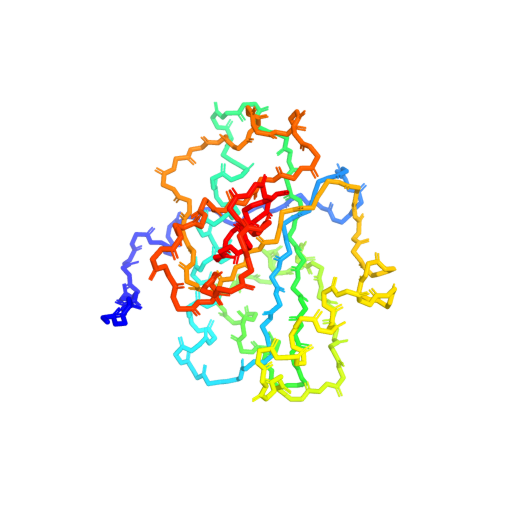AL A CA 1
ATOM 688 C C . VAL A 1 90 ? -8.742 -3.179 5.115 1.00 97.00 90 VAL A C 1
ATOM 690 O O . VAL A 1 90 ? -8.977 -3.548 6.266 1.00 97.00 90 VAL A O 1
ATOM 693 N N . GLN A 1 91 ? -8.238 -4.005 4.204 1.00 96.88 91 GLN A N 1
ATOM 694 C CA . GLN A 1 91 ? -7.854 -5.370 4.537 1.00 96.88 91 GLN A CA 1
ATOM 695 C C . GLN A 1 91 ? -6.529 -5.357 5.301 1.00 96.88 91 GLN A C 1
ATOM 697 O O . GLN A 1 91 ? -5.486 -5.039 4.741 1.00 96.88 91 GLN A O 1
ATOM 702 N N . CYS A 1 92 ? -6.558 -5.695 6.586 1.00 97.94 92 CYS A N 1
ATOM 703 C CA . CYS A 1 92 ? -5.362 -5.714 7.425 1.00 97.94 92 CYS A CA 1
ATOM 704 C C . CYS A 1 92 ? -4.808 -7.136 7.547 1.00 97.94 92 CYS A C 1
ATOM 706 O O . CYS A 1 92 ? -5.525 -8.042 7.971 1.00 97.94 92 CYS A O 1
ATOM 708 N N . ILE A 1 93 ? -3.528 -7.322 7.225 1.00 98.31 93 ILE A N 1
ATOM 709 C CA . ILE A 1 93 ? -2.809 -8.589 7.376 1.00 98.31 93 ILE A CA 1
ATOM 710 C C . ILE A 1 93 ? -1.648 -8.383 8.349 1.00 98.31 93 ILE A C 1
ATOM 712 O O . ILE A 1 93 ? -0.747 -7.587 8.097 1.00 98.31 93 ILE A O 1
ATOM 716 N N . SER A 1 94 ? -1.649 -9.113 9.463 1.00 98.00 94 SER A N 1
ATOM 717 C CA . SER A 1 94 ? -0.529 -9.083 10.406 1.00 98.00 94 SER A CA 1
ATOM 718 C C . SER A 1 94 ? 0.657 -9.866 9.850 1.00 98.00 94 SER A C 1
ATOM 720 O O . SER A 1 94 ? 0.513 -11.029 9.468 1.00 98.00 94 SER A O 1
ATOM 722 N N . LEU A 1 95 ? 1.836 -9.246 9.857 1.00 97.69 95 LEU A N 1
ATOM 723 C CA . LEU A 1 95 ? 3.101 -9.899 9.514 1.00 97.69 95 LEU A CA 1
ATOM 724 C C . LEU A 1 95 ? 3.621 -10.809 10.639 1.00 97.69 95 LEU A C 1
ATOM 726 O O . LEU A 1 95 ? 4.527 -11.605 10.415 1.00 97.69 95 LEU A O 1
ATOM 730 N N . GLY A 1 96 ? 3.079 -10.685 11.856 1.00 96.88 96 GLY A N 1
ATOM 731 C CA . GLY A 1 96 ? 3.561 -11.425 13.028 1.00 96.88 96 GLY A CA 1
ATOM 732 C C . GLY A 1 96 ? 4.917 -10.950 13.567 1.00 96.88 96 GLY A C 1
ATOM 733 O O . GLY A 1 96 ? 5.483 -11.601 14.441 1.00 96.88 96 GLY A O 1
ATOM 734 N N . VAL A 1 97 ? 5.426 -9.818 13.076 1.00 96.56 97 VAL A N 1
ATOM 735 C CA . VAL A 1 97 ? 6.675 -9.179 13.517 1.00 96.56 97 VAL A CA 1
ATOM 736 C C . VAL A 1 97 ? 6.426 -7.716 13.865 1.00 96.56 97 VAL A C 1
ATOM 738 O O . VAL A 1 97 ? 5.440 -7.128 13.427 1.00 96.56 97 VAL A O 1
ATOM 741 N N . ASP A 1 98 ? 7.307 -7.123 14.661 1.00 95.62 98 ASP A N 1
ATOM 742 C CA . ASP A 1 98 ? 7.282 -5.699 14.995 1.00 95.62 98 ASP A CA 1
ATOM 743 C C . ASP A 1 98 ? 7.816 -4.829 13.850 1.00 95.62 98 ASP A C 1
ATOM 745 O O . ASP A 1 98 ? 7.265 -3.769 13.582 1.00 95.62 98 ASP A O 1
ATOM 749 N N . ASN A 1 99 ? 8.871 -5.273 13.164 1.00 96.06 99 ASN A N 1
ATOM 750 C CA . ASN A 1 99 ? 9.509 -4.539 12.075 1.00 96.06 99 ASN A CA 1
ATOM 751 C C . ASN A 1 99 ? 10.242 -5.480 11.099 1.00 96.06 99 ASN A C 1
ATOM 753 O O . ASN A 1 99 ? 10.649 -6.576 11.478 1.00 96.06 99 ASN A O 1
ATOM 757 N N . LEU A 1 100 ? 10.461 -5.019 9.864 1.00 94.31 100 LEU A N 1
ATOM 758 C CA . LEU A 1 100 ? 11.405 -5.607 8.909 1.00 94.31 100 LEU A CA 1
ATOM 759 C C . LEU A 1 100 ? 12.725 -4.833 9.011 1.00 94.31 100 LEU A C 1
ATOM 761 O O . LEU A 1 100 ? 12.781 -3.630 8.757 1.00 94.31 100 LEU A O 1
ATOM 765 N N . ARG A 1 101 ? 13.799 -5.506 9.420 1.00 90.56 101 ARG A N 1
ATOM 766 C CA . ARG A 1 101 ? 15.060 -4.867 9.842 1.00 90.56 101 ARG A CA 1
ATOM 767 C C . ARG A 1 101 ? 16.010 -4.569 8.691 1.00 90.56 101 ARG A C 1
ATOM 769 O O . ARG A 1 101 ? 17.016 -3.887 8.883 1.00 90.56 101 ARG A O 1
ATOM 776 N N . SER A 1 102 ? 15.727 -5.092 7.504 1.00 89.56 102 SER A N 1
ATOM 777 C CA . SER A 1 102 ? 16.568 -4.902 6.328 1.00 89.56 102 SER A CA 1
ATOM 778 C C . SER A 1 102 ? 15.756 -4.886 5.036 1.00 89.56 102 SER A C 1
ATOM 780 O O . SER A 1 102 ? 14.679 -5.476 4.940 1.00 89.56 102 SER A O 1
ATOM 782 N N . SER A 1 103 ? 16.320 -4.269 3.995 1.00 84.38 103 SER A N 1
ATOM 783 C CA . SER A 1 103 ? 15.779 -4.362 2.634 1.00 84.38 103 SER A CA 1
ATOM 784 C C . SER A 1 103 ? 15.745 -5.805 2.117 1.00 84.38 103 SER A C 1
ATOM 786 O O . SER A 1 103 ? 14.914 -6.140 1.273 1.00 84.38 103 SER A O 1
ATOM 788 N N . GLN A 1 104 ? 16.615 -6.675 2.639 1.00 89.38 104 GLN A N 1
ATOM 789 C CA . GLN A 1 104 ? 16.627 -8.093 2.305 1.00 89.38 104 GLN A CA 1
ATOM 790 C C . GLN A 1 104 ? 15.398 -8.815 2.861 1.00 89.38 104 GLN A C 1
ATOM 792 O O . GLN A 1 104 ? 14.769 -9.552 2.112 1.00 89.38 104 GLN A O 1
ATOM 797 N N . GLU A 1 105 ? 15.019 -8.575 4.119 1.00 94.00 105 GLU A N 1
ATOM 798 C CA . GLU A 1 105 ? 13.797 -9.148 4.707 1.00 94.00 105 GLU A CA 1
ATOM 799 C C . GLU A 1 105 ? 12.550 -8.702 3.938 1.00 94.00 105 GLU A C 1
ATOM 801 O O . GLU A 1 105 ? 11.686 -9.515 3.617 1.00 94.00 105 GLU A O 1
ATOM 806 N N . TYR A 1 106 ? 12.495 -7.423 3.562 1.00 92.62 106 TYR A N 1
ATOM 807 C CA . TYR A 1 106 ? 11.423 -6.888 2.727 1.00 92.62 106 TYR A CA 1
ATOM 808 C C . TYR A 1 106 ? 11.363 -7.566 1.348 1.00 92.62 106 TYR A C 1
ATOM 810 O O . TYR A 1 106 ? 10.301 -7.993 0.897 1.00 92.62 106 TYR A O 1
ATOM 818 N N . SER A 1 107 ? 12.515 -7.734 0.694 1.00 90.56 107 SER A N 1
ATOM 819 C CA . SER A 1 107 ? 12.601 -8.415 -0.606 1.00 90.56 107 SER A CA 1
ATOM 820 C C . SER A 1 107 ? 12.227 -9.898 -0.507 1.00 90.56 107 SER A C 1
ATOM 822 O O . SER A 1 107 ? 11.557 -10.433 -1.386 1.00 90.56 107 SER A O 1
ATOM 824 N N . GLN A 1 108 ? 12.627 -10.573 0.573 1.00 94.31 108 GLN A N 1
ATOM 825 C CA . GLN A 1 108 ? 12.255 -11.963 0.848 1.00 94.31 108 GLN A CA 1
ATOM 826 C C . GLN A 1 108 ? 10.750 -12.106 1.074 1.00 94.31 108 GLN A C 1
ATOM 828 O O . GLN A 1 108 ? 10.143 -13.039 0.555 1.00 94.31 108 GLN A O 1
ATOM 833 N N . LEU A 1 109 ? 10.132 -11.165 1.791 1.00 95.94 109 LEU A N 1
ATOM 834 C CA . LEU A 1 109 ? 8.685 -11.134 1.973 1.00 95.94 109 LEU A CA 1
ATOM 835 C C . LEU A 1 109 ? 7.964 -11.018 0.624 1.00 95.94 109 LEU A C 1
ATOM 837 O O . LEU A 1 109 ? 7.128 -11.866 0.319 1.00 95.94 109 LEU A O 1
ATOM 841 N N . LEU A 1 110 ? 8.330 -10.032 -0.202 1.00 93.62 110 LEU A N 1
ATOM 842 C CA . LEU A 1 110 ? 7.721 -9.803 -1.520 1.00 93.62 110 LEU A CA 1
ATOM 843 C C . LEU A 1 110 ? 7.964 -10.937 -2.524 1.00 93.62 110 LEU A C 1
ATOM 845 O O . LEU A 1 110 ? 7.253 -11.036 -3.516 1.00 93.62 110 LEU A O 1
ATOM 849 N N . THR A 1 111 ? 8.950 -11.801 -2.290 1.00 93.62 111 THR A N 1
ATOM 850 C CA . THR A 1 111 ? 9.220 -12.981 -3.130 1.00 93.62 111 THR A CA 1
ATOM 851 C C . THR A 1 111 ? 8.664 -14.274 -2.528 1.00 93.62 111 THR A C 1
ATOM 853 O O . THR A 1 111 ? 8.836 -15.351 -3.097 1.00 93.62 111 THR A O 1
ATOM 856 N N . SER A 1 112 ? 7.970 -14.194 -1.388 1.00 97.12 112 SER A N 1
ATOM 857 C CA . SER A 1 112 ? 7.431 -15.360 -0.688 1.00 97.12 112 SER A CA 1
ATOM 858 C C . SER A 1 112 ? 6.036 -15.753 -1.179 1.00 97.12 112 SER A C 1
ATOM 860 O O . SER A 1 112 ? 5.159 -14.911 -1.377 1.00 97.12 112 SER A O 1
ATOM 862 N N . HIS A 1 113 ? 5.777 -17.061 -1.258 1.00 97.38 113 HIS A N 1
ATOM 863 C CA . HIS A 1 113 ? 4.423 -17.581 -1.486 1.00 97.38 113 HIS A CA 1
ATOM 864 C C . HIS A 1 113 ? 3.438 -17.170 -0.389 1.00 97.38 113 HIS A C 1
ATOM 866 O O . HIS A 1 113 ? 2.250 -17.030 -0.657 1.00 97.38 113 HIS A O 1
ATOM 872 N N . TRP A 1 114 ? 3.918 -16.981 0.845 1.00 97.69 114 TRP A N 1
ATOM 873 C CA . TRP A 1 114 ? 3.071 -16.541 1.948 1.00 97.69 114 TRP A CA 1
ATOM 874 C C . TRP A 1 114 ? 2.468 -15.165 1.666 1.00 97.69 114 TRP A C 1
ATOM 876 O O . TRP A 1 114 ? 1.264 -15.000 1.830 1.00 97.69 114 TRP A O 1
ATOM 886 N N . PHE A 1 115 ? 3.278 -14.207 1.204 1.00 97.81 115 PHE A N 1
ATOM 887 C CA . PHE A 1 115 ? 2.807 -12.860 0.887 1.00 97.81 115 PHE A CA 1
ATOM 888 C C . PHE A 1 115 ? 1.760 -12.902 -0.227 1.00 97.81 115 PHE A C 1
ATOM 890 O O . PHE A 1 115 ? 0.625 -12.482 -0.014 1.00 97.81 115 PHE A O 1
ATOM 897 N N . TRP A 1 116 ? 2.098 -13.504 -1.369 1.00 96.81 116 TRP A N 1
ATOM 898 C CA . TRP A 1 116 ? 1.195 -13.576 -2.521 1.00 96.81 116 TRP A CA 1
ATOM 899 C C . TRP A 1 116 ? -0.059 -14.416 -2.259 1.00 96.81 116 TRP A C 1
ATOM 901 O O . TRP A 1 116 ? -1.124 -14.084 -2.757 1.00 96.81 116 TRP A O 1
ATOM 911 N N . GLY A 1 117 ? 0.016 -15.434 -1.396 1.00 97.31 117 GLY A N 1
ATOM 912 C CA . GLY A 1 117 ? -1.154 -16.189 -0.937 1.00 97.31 117 GLY A CA 1
ATOM 913 C C . GLY A 1 117 ? -2.078 -15.416 0.015 1.00 97.31 117 GLY A C 1
ATOM 914 O O . GLY A 1 117 ? -3.141 -15.921 0.378 1.00 97.31 117 GLY A O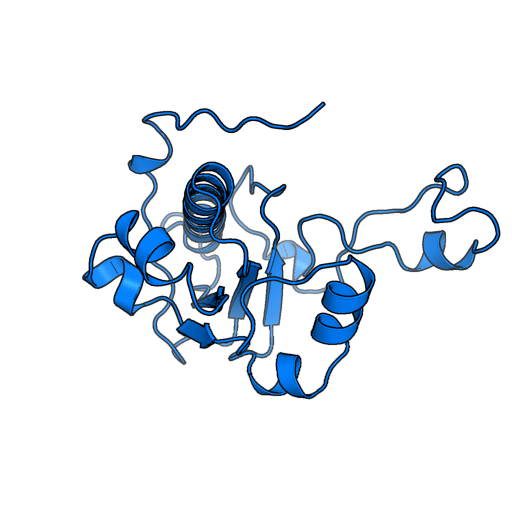 1
ATOM 915 N N . LYS A 1 118 ? -1.677 -14.219 0.463 1.00 97.44 118 LYS A N 1
ATOM 916 C CA . LYS A 1 118 ? -2.493 -13.300 1.272 1.00 97.44 118 LYS A CA 1
ATOM 917 C C . LYS A 1 118 ? -2.976 -12.080 0.495 1.00 97.44 118 LYS A C 1
ATOM 919 O O . LYS A 1 118 ? -3.890 -11.411 0.981 1.00 97.44 118 LYS A O 1
ATOM 924 N N . VAL A 1 119 ? -2.392 -11.783 -0.664 1.00 97.00 119 VAL A N 1
ATOM 925 C CA . VAL A 1 119 ? -2.862 -10.693 -1.522 1.00 97.00 119 VAL A CA 1
ATOM 926 C C . VAL A 1 119 ? -4.242 -11.051 -2.075 1.00 97.00 119 VAL A C 1
ATOM 928 O O . VAL A 1 119 ? -4.472 -12.172 -2.518 1.00 97.00 119 VAL A O 1
ATOM 931 N N . ALA A 1 120 ? -5.191 -10.121 -1.976 1.00 92.94 120 ALA A N 1
ATOM 932 C CA . ALA A 1 120 ? -6.609 -10.435 -2.160 1.00 92.94 120 ALA A CA 1
ATOM 933 C C . ALA A 1 120 ? -7.134 -10.314 -3.599 1.00 92.94 120 ALA A C 1
ATOM 935 O O . ALA A 1 120 ? -8.333 -10.496 -3.809 1.00 92.94 120 ALA A O 1
ATOM 936 N N . ALA A 1 121 ? -6.283 -9.962 -4.562 1.00 94.38 121 ALA A N 1
ATOM 937 C CA . ALA A 1 121 ? -6.697 -9.681 -5.932 1.00 94.38 121 ALA A CA 1
ATOM 938 C C . ALA A 1 121 ? -5.605 -10.057 -6.945 1.00 94.38 121 ALA A C 1
ATOM 940 O O . ALA A 1 121 ? -4.453 -10.257 -6.563 1.00 94.38 121 ALA A O 1
ATOM 941 N N . GLU A 1 122 ? -5.984 -10.163 -8.220 1.00 92.00 122 GLU A N 1
ATOM 942 C CA . GLU A 1 122 ? -5.081 -10.562 -9.309 1.00 92.00 122 GLU A CA 1
ATOM 943 C C . GLU A 1 122 ? -4.214 -9.396 -9.790 1.00 92.00 122 GLU A C 1
ATOM 945 O O . GLU A 1 122 ? -3.031 -9.579 -10.068 1.00 92.00 122 GLU A O 1
ATOM 950 N N . VAL A 1 123 ? -4.784 -8.189 -9.840 1.00 93.19 123 VAL A N 1
ATOM 951 C CA . VAL A 1 123 ? -4.061 -6.968 -10.202 1.00 93.19 123 VAL A CA 1
ATOM 952 C C . VAL A 1 123 ? -3.587 -6.281 -8.928 1.00 93.19 123 VAL A C 1
ATOM 954 O O . VAL A 1 123 ? -4.394 -5.869 -8.087 1.00 93.19 123 VAL A O 1
ATOM 957 N N . VAL A 1 124 ? -2.271 -6.149 -8.779 1.00 94.56 124 VAL A N 1
ATOM 958 C CA . VAL A 1 124 ? -1.646 -5.743 -7.518 1.00 94.56 124 VAL A CA 1
ATOM 959 C C . VAL A 1 124 ? -0.768 -4.525 -7.735 1.00 94.56 124 VAL A C 1
ATOM 961 O O . VAL A 1 124 ? 0.273 -4.606 -8.364 1.00 94.56 124 VAL A O 1
ATOM 964 N N . LEU A 1 125 ? -1.153 -3.400 -7.139 1.00 94.12 125 LEU A N 1
ATOM 965 C CA . LEU A 1 125 ? -0.302 -2.221 -7.057 1.00 94.12 125 LEU A CA 1
ATOM 966 C C . LEU A 1 125 ? 0.427 -2.232 -5.714 1.00 94.12 125 LEU A C 1
ATOM 968 O O . LEU A 1 125 ? -0.184 -1.964 -4.681 1.00 94.12 125 LEU A O 1
ATOM 972 N N . VAL A 1 126 ? 1.728 -2.495 -5.706 1.00 95.00 126 VAL A N 1
ATOM 973 C CA . VAL A 1 126 ? 2.555 -2.361 -4.501 1.00 95.00 126 VAL A CA 1
ATOM 974 C C . VAL A 1 126 ? 3.031 -0.917 -4.377 1.00 95.00 126 VAL A C 1
ATOM 976 O O . VAL A 1 126 ? 3.610 -0.363 -5.311 1.00 95.00 126 VAL A O 1
ATOM 979 N N . PHE A 1 127 ? 2.812 -0.303 -3.216 1.00 94.81 127 PHE A N 1
ATOM 980 C CA . PHE A 1 127 ? 3.296 1.043 -2.925 1.00 94.81 127 PHE A CA 1
ATOM 981 C C . PHE A 1 127 ? 3.918 1.160 -1.525 1.00 94.81 127 PHE A C 1
ATOM 983 O O . PHE A 1 127 ? 3.593 0.411 -0.601 1.00 94.81 127 PHE A O 1
ATOM 990 N N . GLN A 1 128 ? 4.837 2.110 -1.378 1.00 92.50 128 GLN A N 1
ATOM 991 C CA . GLN A 1 128 ? 5.651 2.350 -0.189 1.00 92.50 128 GLN A CA 1
ATOM 992 C C . GLN A 1 128 ? 5.485 3.787 0.319 1.00 92.50 128 GLN A C 1
ATOM 994 O O . GLN A 1 128 ? 4.891 4.647 -0.331 1.00 92.50 128 GLN A O 1
ATOM 999 N N . GLU A 1 129 ? 6.018 4.062 1.508 1.00 90.69 129 GLU A N 1
ATOM 1000 C CA . GLU A 1 129 ? 5.870 5.353 2.193 1.00 90.69 129 GLU A CA 1
ATOM 1001 C C . GLU A 1 129 ? 6.489 6.562 1.466 1.00 90.69 129 GLU A C 1
ATOM 1003 O O . GLU A 1 129 ? 6.203 7.706 1.819 1.00 90.69 129 GLU A O 1
ATOM 1008 N N . ASP A 1 130 ? 7.359 6.328 0.488 1.00 87.25 130 ASP A N 1
ATOM 1009 C CA . ASP A 1 130 ? 8.045 7.342 -0.313 1.00 87.25 130 ASP A CA 1
ATOM 1010 C C . ASP A 1 130 ? 7.336 7.628 -1.651 1.00 87.25 130 ASP A C 1
ATOM 1012 O O . ASP A 1 130 ? 7.913 8.240 -2.550 1.00 87.25 130 ASP A O 1
ATOM 1016 N N . THR A 1 131 ? 6.062 7.239 -1.765 1.00 88.25 131 THR A N 1
ATOM 1017 C CA . THR A 1 131 ? 5.246 7.390 -2.976 1.00 88.25 131 THR A CA 1
ATOM 1018 C C . THR A 1 131 ? 4.124 8.403 -2.833 1.00 88.25 131 THR A C 1
ATOM 1020 O O . THR A 1 131 ? 3.499 8.535 -1.782 1.00 88.25 131 THR A O 1
ATOM 1023 N N . MET A 1 132 ? 3.816 9.081 -3.940 1.00 88.62 132 MET A N 1
ATOM 1024 C CA . MET A 1 132 ? 2.555 9.791 -4.141 1.00 88.62 132 MET A CA 1
ATOM 1025 C C . MET A 1 132 ? 2.093 9.649 -5.593 1.00 88.62 132 MET A C 1
ATOM 1027 O O . MET A 1 132 ? 2.892 9.786 -6.519 1.00 88.62 132 MET A O 1
ATOM 1031 N N . LEU A 1 133 ? 0.793 9.443 -5.790 1.00 88.75 133 LEU A N 1
ATOM 1032 C CA . LEU A 1 133 ? 0.119 9.672 -7.061 1.00 88.75 133 LEU A CA 1
ATOM 1033 C C . LEU A 1 133 ? -0.157 11.173 -7.216 1.00 88.75 133 LEU A C 1
ATOM 1035 O O . LEU A 1 133 ? -0.636 11.834 -6.290 1.00 88.75 133 LEU A O 1
ATOM 1039 N N . CYS A 1 134 ? 0.178 11.708 -8.391 1.00 86.00 134 CYS A N 1
ATOM 1040 C CA . CYS A 1 134 ? 0.022 13.128 -8.731 1.00 86.00 134 CYS A CA 1
ATOM 1041 C C . CYS A 1 134 ? -1.172 13.403 -9.658 1.00 86.00 134 CYS A C 1
ATOM 1043 O O . CYS A 1 134 ? -1.444 14.557 -9.978 1.00 86.00 134 CYS A O 1
ATOM 1045 N N . GLY A 1 135 ? -1.856 12.361 -10.117 1.00 81.00 135 GLY A N 1
ATOM 1046 C CA . GLY A 1 135 ? -2.982 12.456 -11.032 1.00 81.00 135 GLY A CA 1
ATOM 1047 C C . GLY A 1 135 ? -3.784 11.159 -11.029 1.00 81.00 135 GLY A C 1
ATOM 1048 O O . GLY A 1 135 ? -3.283 10.136 -10.545 1.00 81.00 135 GLY A O 1
ATOM 1049 N N . PRO A 1 136 ? -5.030 11.204 -11.516 1.00 73.00 136 PRO A N 1
ATOM 1050 C CA . PRO A 1 136 ? -5.869 10.025 -11.565 1.00 73.00 136 PRO A CA 1
ATOM 1051 C C . PRO A 1 136 ? -5.408 9.061 -12.662 1.00 73.00 136 PRO A C 1
ATOM 1053 O O . PRO A 1 136 ? -4.718 9.441 -13.608 1.00 73.00 136 PRO A O 1
ATOM 1056 N N . SER A 1 137 ? -5.878 7.821 -12.543 1.00 72.19 137 SER A N 1
ATOM 1057 C CA . SER A 1 137 ? -5.792 6.771 -13.559 1.00 72.19 137 SER A CA 1
ATOM 1058 C C . SER A 1 137 ? -4.389 6.216 -13.831 1.00 72.19 137 SER A C 1
ATOM 1060 O O . SER A 1 137 ? -3.636 6.672 -14.691 1.00 72.19 137 SER A O 1
ATOM 1062 N N . ILE A 1 138 ? -4.088 5.112 -13.146 1.00 86.31 138 ILE A N 1
ATOM 1063 C CA . ILE A 1 138 ? -3.021 4.183 -13.545 1.00 86.31 138 ILE A CA 1
ATOM 1064 C C . ILE A 1 138 ? -3.495 3.170 -14.605 1.00 86.31 138 ILE A C 1
ATOM 1066 O O . ILE A 1 138 ? -2.726 2.312 -15.027 1.00 86.31 138 ILE A O 1
ATOM 1070 N N . GLU A 1 139 ? -4.748 3.271 -15.061 1.00 85.75 139 GLU A N 1
ATOM 1071 C CA . GLU A 1 139 ? -5.375 2.343 -16.014 1.00 85.75 139 GLU A CA 1
ATOM 1072 C C . GLU A 1 139 ? -4.561 2.121 -17.301 1.00 85.75 139 GLU A C 1
ATOM 1074 O O . GLU A 1 139 ? -4.442 0.970 -17.726 1.00 85.75 139 GLU A O 1
ATOM 1079 N N . PRO A 1 140 ? -3.928 3.148 -17.917 1.00 87.00 140 PRO A N 1
ATOM 1080 C CA . PRO A 1 140 ? -3.130 2.943 -19.128 1.00 87.00 140 PRO A CA 1
ATOM 1081 C C . PRO A 1 140 ? -1.940 1.989 -18.947 1.00 87.00 140 PRO A C 1
ATOM 1083 O O . PRO A 1 140 ? -1.406 1.488 -19.942 1.00 87.00 140 PRO A O 1
ATOM 1086 N N . TYR A 1 141 ? -1.518 1.761 -17.700 1.00 87.44 141 TYR A N 1
ATOM 1087 C CA . TYR A 1 141 ? -0.395 0.905 -17.336 1.00 87.44 141 TYR A CA 1
ATOM 1088 C C . TYR A 1 141 ? -0.809 -0.543 -17.042 1.00 87.44 141 TYR A C 1
ATOM 1090 O O . TYR A 1 141 ? 0.043 -1.420 -17.099 1.00 87.44 141 TYR A O 1
ATOM 1098 N N . LEU A 1 142 ? -2.101 -0.828 -16.829 1.00 88.31 142 LEU A N 1
ATOM 1099 C CA . LEU A 1 142 ? -2.594 -2.180 -16.503 1.00 88.31 142 LEU A CA 1
ATOM 1100 C C . LEU A 1 142 ? -2.440 -3.197 -17.645 1.00 88.31 142 LEU A C 1
ATOM 1102 O O . LEU A 1 142 ? -2.677 -4.383 -17.460 1.00 88.31 142 LEU A O 1
ATOM 1106 N N . LYS A 1 143 ? -2.068 -2.738 -18.843 1.00 88.12 143 LYS A N 1
ATOM 1107 C CA . LYS A 1 143 ? -1.773 -3.599 -19.998 1.00 88.12 143 LYS A CA 1
ATOM 1108 C C . LYS A 1 143 ? -0.381 -4.242 -19.949 1.00 88.12 143 LYS A C 1
ATOM 1110 O O . LYS A 1 143 ? -0.060 -5.017 -20.845 1.00 88.12 143 LYS A O 1
ATOM 1115 N N . TYR A 1 144 ? 0.467 -3.837 -19.005 1.00 87.62 144 TYR A N 1
ATOM 1116 C CA . TYR A 1 144 ? 1.811 -4.375 -18.827 1.00 87.62 144 TYR A CA 1
ATOM 1117 C C . TYR A 1 144 ? 1.811 -5.369 -17.667 1.00 87.62 144 TYR A C 1
ATOM 1119 O O . TYR A 1 144 ? 1.176 -5.112 -16.651 1.00 87.62 144 TYR A O 1
ATOM 1127 N N . ASP A 1 145 ? 2.565 -6.460 -17.802 1.00 84.88 145 ASP A N 1
ATOM 1128 C CA . ASP A 1 145 ? 2.699 -7.470 -16.740 1.00 84.88 145 ASP A CA 1
ATOM 1129 C C . ASP A 1 145 ? 3.502 -6.959 -15.530 1.00 84.88 145 ASP A C 1
ATOM 1131 O O . ASP A 1 145 ? 3.419 -7.525 -14.443 1.00 84.88 145 ASP A O 1
ATOM 1135 N N . TYR A 1 146 ? 4.323 -5.924 -15.739 1.00 83.19 146 TYR A N 1
ATOM 1136 C CA . TYR A 1 146 ? 5.104 -5.257 -14.704 1.00 83.19 146 TYR A CA 1
ATOM 1137 C C . TYR A 1 146 ? 5.430 -3.821 -15.120 1.00 83.19 146 TYR A C 1
ATOM 1139 O O . TYR A 1 146 ? 5.885 -3.578 -16.245 1.00 83.19 146 TYR A O 1
ATOM 1147 N N . VAL A 1 147 ? 5.259 -2.870 -14.201 1.00 83.69 147 VAL A N 1
ATOM 1148 C CA . VAL A 1 147 ? 5.721 -1.485 -14.364 1.00 83.69 147 VAL A CA 1
ATOM 1149 C C . VAL A 1 147 ? 6.624 -1.091 -13.200 1.00 83.69 147 VAL A C 1
ATOM 1151 O O . VAL A 1 147 ? 6.174 -0.891 -12.072 1.00 83.69 147 VAL A O 1
ATOM 1154 N N . GLY A 1 148 ? 7.913 -0.932 -13.510 1.00 79.19 148 GLY A N 1
ATOM 1155 C CA . GLY A 1 148 ? 8.953 -0.463 -12.595 1.00 79.19 148 GLY A CA 1
ATOM 1156 C C . GLY A 1 148 ? 9.638 0.823 -13.069 1.00 79.19 148 GLY A C 1
ATOM 1157 O O . GLY A 1 148 ? 9.339 1.374 -14.130 1.00 79.19 148 GLY A O 1
ATOM 1158 N N . ALA A 1 149 ? 10.590 1.306 -12.276 1.00 80.88 149 ALA A N 1
ATOM 1159 C CA . ALA A 1 149 ? 11.436 2.442 -12.617 1.00 80.88 149 ALA A CA 1
ATOM 1160 C C . ALA A 1 149 ? 12.639 1.995 -13.471 1.00 80.88 149 ALA A C 1
ATOM 1162 O O . ALA A 1 149 ? 13.263 0.977 -13.156 1.00 80.88 149 ALA A O 1
ATOM 1163 N N . PRO A 1 150 ? 13.020 2.748 -14.520 1.00 83.31 150 PRO A N 1
ATOM 1164 C CA . PRO A 1 150 ? 14.218 2.445 -15.292 1.00 83.31 150 PRO A CA 1
ATOM 1165 C C . PRO A 1 150 ? 15.464 2.614 -14.420 1.00 83.31 150 PRO A C 1
ATOM 1167 O O . PRO A 1 150 ? 15.574 3.578 -13.665 1.00 83.31 150 PRO A O 1
ATOM 1170 N N . TRP A 1 151 ? 16.409 1.687 -14.546 1.00 85.94 151 TRP A N 1
ATOM 1171 C CA . TRP A 1 151 ? 17.677 1.714 -13.821 1.00 85.94 151 TRP A CA 1
ATOM 1172 C C . TRP A 1 151 ? 18.811 2.111 -14.764 1.00 85.94 151 TRP A C 1
ATOM 1174 O O . TRP A 1 151 ? 19.008 1.490 -15.811 1.00 85.94 151 TRP A O 1
ATOM 1184 N N . LEU A 1 152 ? 19.578 3.142 -14.406 1.00 86.31 152 LEU A N 1
ATOM 1185 C CA . LEU A 1 152 ? 20.704 3.594 -15.224 1.00 86.31 152 LEU A CA 1
ATOM 1186 C C . LEU A 1 152 ? 21.955 2.737 -14.964 1.00 86.31 152 LEU A C 1
ATOM 1188 O O . LEU A 1 152 ? 22.252 2.419 -13.813 1.00 86.31 152 LEU A O 1
ATOM 1192 N N . PRO A 1 153 ? 22.789 2.450 -15.985 1.00 85.94 153 PRO A N 1
ATOM 1193 C CA . PRO A 1 153 ? 24.036 1.690 -15.810 1.00 85.94 153 PRO A CA 1
ATOM 1194 C C . PRO A 1 153 ? 25.011 2.292 -14.786 1.00 85.94 153 PRO A C 1
ATOM 1196 O O . PRO A 1 153 ? 25.890 1.606 -14.260 1.00 85.94 153 PRO A O 1
ATOM 1199 N N . THR A 1 154 ? 24.885 3.595 -14.533 1.00 87.31 154 THR A N 1
ATOM 1200 C CA . THR A 1 154 ? 25.702 4.359 -13.588 1.00 87.31 154 THR A CA 1
ATOM 1201 C C . THR A 1 154 ? 25.232 4.226 -12.141 1.00 87.31 154 THR A C 1
ATOM 1203 O O . THR A 1 154 ? 25.967 4.618 -11.231 1.00 87.31 154 THR A O 1
ATOM 1206 N N . GLU A 1 155 ? 24.048 3.664 -11.895 1.00 85.56 155 GLU A N 1
ATOM 1207 C CA . GLU A 1 155 ? 23.528 3.484 -10.547 1.00 85.56 155 GLU A CA 1
ATOM 1208 C C . GLU A 1 155 ? 24.305 2.422 -9.770 1.00 85.56 155 GLU A C 1
ATOM 1210 O O . GLU A 1 155 ? 24.708 1.371 -10.280 1.00 85.56 155 GLU A O 1
ATOM 1215 N N . ARG A 1 156 ? 24.483 2.683 -8.471 1.00 85.50 156 ARG A N 1
ATOM 1216 C CA . ARG A 1 156 ? 25.256 1.822 -7.566 1.00 85.50 156 ARG A CA 1
ATOM 1217 C C . ARG A 1 156 ? 24.755 0.376 -7.561 1.00 85.50 156 ARG A C 1
ATOM 1219 O O . ARG A 1 156 ? 25.571 -0.536 -7.457 1.00 85.50 156 ARG A O 1
ATOM 1226 N N . PHE A 1 157 ? 23.441 0.173 -7.646 1.00 77.62 157 PHE A N 1
ATOM 1227 C CA . PHE A 1 157 ? 22.813 -1.150 -7.577 1.00 77.62 157 PHE A CA 1
ATOM 1228 C C . PHE A 1 157 ? 22.877 -1.929 -8.899 1.00 77.62 157 PHE A C 1
ATOM 1230 O O . PHE A 1 157 ? 22.755 -3.155 -8.886 1.00 77.62 157 PHE A O 1
ATOM 1237 N N . VAL A 1 158 ? 23.138 -1.229 -10.006 1.00 85.62 158 VAL A N 1
ATOM 1238 C CA . VAL A 1 158 ? 23.204 -1.764 -11.375 1.00 85.62 158 VAL A CA 1
ATOM 1239 C C . VAL A 1 158 ? 24.626 -2.134 -11.775 1.00 85.62 158 VAL A C 1
ATOM 1241 O O . VAL A 1 158 ? 24.839 -2.999 -12.622 1.00 85.62 158 VAL A O 1
ATOM 1244 N N . ARG A 1 159 ? 25.632 -1.492 -11.173 1.00 86.31 159 ARG A N 1
ATOM 1245 C CA . ARG A 1 159 ? 27.037 -1.711 -11.524 1.00 86.31 159 ARG A CA 1
ATOM 1246 C C . ARG A 1 159 ? 27.407 -3.199 -11.436 1.00 86.31 159 ARG A C 1
ATOM 1248 O O . ARG A 1 159 ? 27.344 -3.804 -10.370 1.00 86.31 159 ARG A O 1
ATOM 1255 N N . GLY A 1 160 ? 27.826 -3.775 -12.565 1.00 85.94 160 GLY A N 1
ATOM 1256 C CA . GLY A 1 160 ? 28.156 -5.204 -12.680 1.00 85.94 160 GLY A CA 1
ATOM 1257 C C . GLY A 1 160 ? 26.950 -6.132 -12.891 1.00 85.94 160 GLY A C 1
ATOM 1258 O O . GLY A 1 160 ? 27.108 -7.347 -12.845 1.00 85.94 160 GLY A O 1
ATOM 1259 N N . LYS A 1 161 ? 25.757 -5.576 -13.120 1.00 86.88 161 LYS A N 1
ATOM 1260 C CA . LYS A 1 161 ? 24.481 -6.278 -13.310 1.00 86.88 161 LYS A CA 1
ATOM 1261 C C . LYS 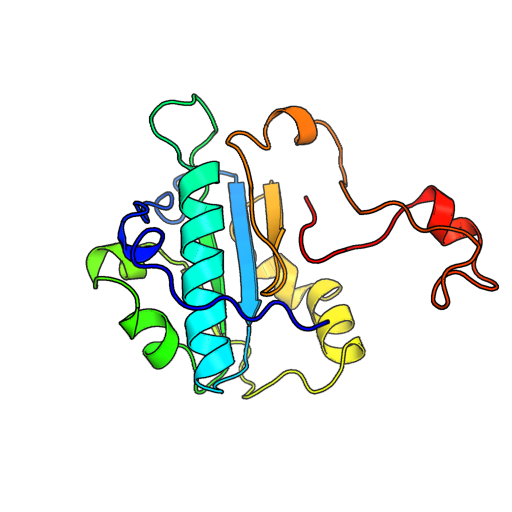A 1 161 ? 23.651 -5.581 -14.402 1.00 86.88 161 LYS A C 1
ATOM 1263 O O . LYS A 1 161 ? 22.549 -5.104 -14.152 1.00 86.88 161 LYS A O 1
ATOM 1268 N N . SER A 1 162 ? 24.197 -5.495 -15.616 1.00 84.50 162 SER A N 1
ATOM 1269 C CA . SER A 1 162 ? 23.595 -4.745 -16.734 1.00 84.50 162 SER A CA 1
ATOM 1270 C C . SER A 1 162 ? 22.176 -5.187 -17.099 1.00 84.50 162 SER A C 1
ATOM 1272 O O . SER A 1 162 ? 21.392 -4.355 -17.530 1.00 84.50 162 SER A O 1
ATOM 1274 N N . TRP A 1 163 ? 21.830 -6.456 -16.863 1.00 84.88 163 TRP A N 1
ATOM 1275 C CA . TRP A 1 163 ? 20.484 -6.996 -17.089 1.00 84.88 163 TRP A CA 1
ATOM 1276 C C . TRP A 1 163 ? 19.389 -6.257 -16.305 1.00 84.88 163 TRP A C 1
ATOM 1278 O O . TRP A 1 163 ? 18.233 -6.273 -16.709 1.00 84.88 163 TRP A O 1
ATOM 1288 N N . LEU A 1 164 ? 19.734 -5.574 -15.206 1.00 83.69 164 LEU A N 1
ATOM 1289 C CA . LEU A 1 164 ? 18.779 -4.769 -14.444 1.00 83.69 164 LEU A CA 1
ATOM 1290 C C . LEU A 1 164 ? 18.278 -3.537 -15.212 1.00 83.69 164 LEU A C 1
ATOM 1292 O O . LEU A 1 164 ? 17.180 -3.058 -14.943 1.00 83.69 164 LEU A O 1
ATOM 1296 N N . CYS A 1 165 ? 19.055 -3.032 -16.175 1.00 84.69 165 CYS A N 1
ATOM 1297 C CA . CYS A 1 165 ? 18.613 -1.951 -17.057 1.00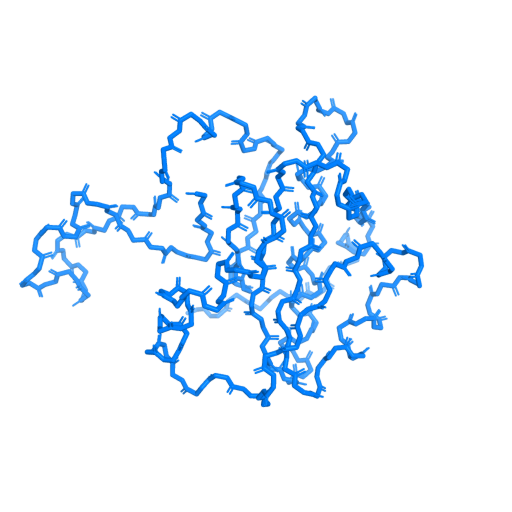 84.69 165 CYS A CA 1
ATOM 1298 C C . CYS A 1 165 ? 17.469 -2.390 -17.980 1.00 84.69 165 CYS A C 1
ATOM 1300 O O . CYS A 1 165 ? 16.667 -1.548 -18.375 1.00 84.69 165 CYS A O 1
ATOM 1302 N N . ASP A 1 166 ? 17.393 -3.685 -18.302 1.00 82.75 166 ASP A N 1
ATOM 1303 C CA . ASP A 1 166 ? 16.409 -4.236 -19.239 1.00 82.75 166 ASP A CA 1
ATOM 1304 C C . ASP A 1 166 ? 15.081 -4.588 -18.552 1.00 82.75 166 ASP A C 1
ATOM 1306 O O . ASP A 1 166 ? 14.038 -4.601 -19.200 1.00 82.75 166 ASP A O 1
ATOM 1310 N N . VAL A 1 167 ? 15.111 -4.869 -17.244 1.00 78.19 167 VAL A N 1
ATOM 1311 C CA . VAL A 1 167 ? 13.924 -5.274 -16.467 1.00 78.19 167 VAL A CA 1
ATOM 1312 C C . VAL A 1 167 ? 13.343 -4.152 -15.602 1.00 78.19 167 VAL A C 1
ATOM 1314 O O . VAL A 1 167 ? 12.194 -4.245 -15.177 1.00 78.19 167 VAL A O 1
ATOM 1317 N N . GLY A 1 168 ? 14.111 -3.084 -15.356 1.00 76.69 168 GLY A N 1
ATOM 1318 C CA . GLY A 1 168 ? 13.740 -2.035 -14.407 1.00 76.69 168 GLY A CA 1
ATOM 1319 C C . GLY A 1 168 ? 13.744 -2.534 -12.959 1.00 76.69 168 GLY A C 1
ATOM 1320 O O . GLY A 1 168 ? 13.976 -3.709 -12.677 1.00 76.69 168 GLY A O 1
ATOM 1321 N N . GLY A 1 169 ? 13.519 -1.632 -12.009 1.00 74.50 169 GLY A N 1
ATOM 1322 C CA . GLY A 1 169 ? 13.405 -2.000 -10.601 1.00 74.50 169 GLY A CA 1
ATOM 1323 C C . GLY A 1 169 ? 12.151 -1.479 -9.936 1.00 74.50 169 GLY A C 1
ATOM 1324 O O . GLY A 1 169 ? 11.486 -0.564 -10.420 1.00 74.50 169 GLY A O 1
ATOM 1325 N N . ASN A 1 170 ? 11.855 -2.047 -8.774 1.00 72.56 170 ASN A N 1
ATOM 1326 C CA . ASN A 1 170 ? 10.770 -1.586 -7.930 1.00 72.56 170 ASN A CA 1
ATOM 1327 C C . ASN A 1 170 ? 11.200 -0.306 -7.200 1.00 72.56 170 ASN A C 1
ATOM 1329 O O . ASN A 1 170 ? 12.119 -0.302 -6.383 1.00 72.56 170 ASN A O 1
ATOM 1333 N N . GLY A 1 171 ? 10.568 0.811 -7.555 1.00 72.56 171 GLY A N 1
ATOM 1334 C CA . GLY A 1 171 ? 10.640 2.030 -6.757 1.00 72.56 171 GLY A CA 1
ATOM 1335 C C . GLY A 1 171 ? 9.623 1.983 -5.620 1.00 72.56 171 GLY A C 1
ATOM 1336 O O . GLY A 1 171 ? 9.069 0.930 -5.304 1.00 72.56 171 GLY A O 1
ATOM 1337 N N . GLY A 1 172 ? 9.294 3.151 -5.074 1.00 73.00 172 GLY A N 1
ATOM 1338 C CA . GLY A 1 172 ? 8.213 3.264 -4.100 1.00 73.00 172 GLY A CA 1
ATOM 1339 C C . GLY A 1 172 ? 6.841 2.824 -4.634 1.00 73.00 172 GLY A C 1
ATOM 1340 O O . GLY A 1 172 ? 5.943 2.574 -3.840 1.00 73.00 172 GLY A O 1
ATOM 1341 N N . LEU A 1 173 ? 6.667 2.713 -5.956 1.00 80.75 173 LEU A N 1
ATOM 1342 C CA . LEU A 1 173 ? 5.440 2.284 -6.624 1.00 80.75 173 LEU A CA 1
ATOM 1343 C C . LEU A 1 173 ? 5.774 1.247 -7.701 1.00 80.75 173 LEU A C 1
ATOM 1345 O O . LEU A 1 173 ? 6.718 1.432 -8.472 1.00 80.75 173 LEU A O 1
ATOM 1349 N N . SER A 1 174 ? 5.026 0.150 -7.750 1.00 80.62 174 SER A N 1
ATOM 1350 C CA . SER A 1 174 ? 5.146 -0.890 -8.776 1.00 80.62 174 SER A CA 1
ATOM 1351 C C . SER A 1 174 ? 3.785 -1.520 -9.040 1.00 80.62 174 SER A C 1
ATOM 1353 O O . SER A 1 174 ? 3.067 -1.839 -8.091 1.00 80.62 174 SER A O 1
ATOM 1355 N N . LEU A 1 175 ? 3.444 -1.660 -10.319 1.00 79.62 175 LEU A N 1
ATOM 1356 C CA . LEU A 1 175 ? 2.231 -2.318 -10.801 1.00 79.62 175 LEU A CA 1
ATOM 1357 C C . LEU A 1 175 ? 2.582 -3.681 -11.394 1.00 79.62 175 LEU A C 1
ATOM 1359 O O . LEU A 1 175 ? 3.653 -3.750 -12.046 1.00 79.62 175 LEU A O 1
#

InterPro domains:
  IPR043729 Domain of unknown function DUF5672 [PF18922] (90-175)

Radius of gyration: 16.24 Å; chains: 1; bounding box: 44×38×37 Å